Protein AF-A0A6G2QNF8-F1 (afdb_monomer_lite)

pLDDT: mean 78.8, std 23.02, range [33.19, 98.62]

Radius of gyration: 31.06 Å; chains: 1; bounding box: 91×29×81 Å

Structure (mmCIF, N/CA/C/O backbone):
data_AF-A0A6G2QNF8-F1
#
_entry.id   AF-A0A6G2QNF8-F1
#
loop_
_atom_site.group_PDB
_atom_site.id
_atom_site.type_symbol
_atom_site.label_atom_id
_atom_site.label_alt_id
_atom_site.label_comp_id
_atom_site.label_asym_id
_atom_site.label_entity_id
_atom_site.label_seq_id
_atom_site.pdbx_PDB_ins_code
_atom_site.Cartn_x
_atom_site.Cartn_y
_atom_site.Cartn_z
_atom_site.occupancy
_atom_site.B_iso_or_equiv
_atom_site.auth_seq_id
_atom_site.auth_comp_id
_atom_site.auth_asym_id
_atom_site.auth_atom_id
_atom_site.pdbx_PDB_model_num
ATOM 1 N N . GLY A 1 1 ? 9.422 -5.845 8.315 1.00 66.69 1 GLY A N 1
ATOM 2 C CA . GLY A 1 1 ? 9.003 -6.801 7.277 1.00 66.69 1 GLY A CA 1
ATOM 3 C C . GLY A 1 1 ? 7.550 -6.582 6.906 1.00 66.69 1 GLY A C 1
ATOM 4 O O . GLY A 1 1 ? 6.778 -6.151 7.761 1.00 66.69 1 GLY A O 1
ATOM 5 N N . TYR A 1 2 ? 7.214 -6.860 5.648 1.00 79.38 2 TYR A N 1
ATOM 6 C CA . TYR A 1 2 ? 5.870 -6.745 5.070 1.00 79.38 2 TYR A CA 1
ATOM 7 C C . TYR A 1 2 ? 5.011 -7.983 5.383 1.00 79.38 2 TYR A C 1
ATOM 9 O O . TYR A 1 2 ? 5.543 -9.050 5.700 1.00 79.38 2 TYR A O 1
ATOM 17 N N . ASN A 1 3 ? 3.689 -7.836 5.314 1.00 86.81 3 ASN A N 1
ATOM 18 C CA . ASN A 1 3 ? 2.736 -8.938 5.458 1.00 86.81 3 ASN A CA 1
ATOM 19 C C . ASN A 1 3 ? 2.586 -9.717 4.151 1.00 86.81 3 ASN A C 1
ATOM 21 O O . ASN A 1 3 ? 2.463 -10.933 4.191 1.00 86.81 3 ASN A O 1
ATOM 25 N N . PHE A 1 4 ? 2.631 -9.022 3.014 1.00 91.62 4 PHE A N 1
ATOM 26 C CA . PHE A 1 4 ? 2.583 -9.624 1.686 1.00 91.62 4 PHE A CA 1
ATOM 27 C C . PHE A 1 4 ? 3.655 -9.029 0.790 1.00 91.62 4 PHE A C 1
ATOM 29 O O . PHE A 1 4 ? 4.066 -7.878 0.960 1.00 91.62 4 PHE A O 1
ATOM 36 N N . VAL A 1 5 ? 4.072 -9.818 -0.187 1.00 94.25 5 VAL A N 1
ATOM 37 C CA . VAL A 1 5 ? 4.960 -9.405 -1.266 1.00 94.25 5 VAL A CA 1
ATOM 38 C C . VAL A 1 5 ? 4.294 -9.791 -2.584 1.00 94.25 5 VAL A C 1
ATOM 40 O O . VAL A 1 5 ? 3.777 -10.897 -2.698 1.00 94.25 5 VAL A O 1
ATOM 43 N N . VAL A 1 6 ? 4.273 -8.892 -3.564 1.00 96.88 6 VAL A N 1
ATOM 44 C CA . VAL A 1 6 ? 3.680 -9.126 -4.888 1.00 96.88 6 VAL A CA 1
ATOM 45 C C . VAL A 1 6 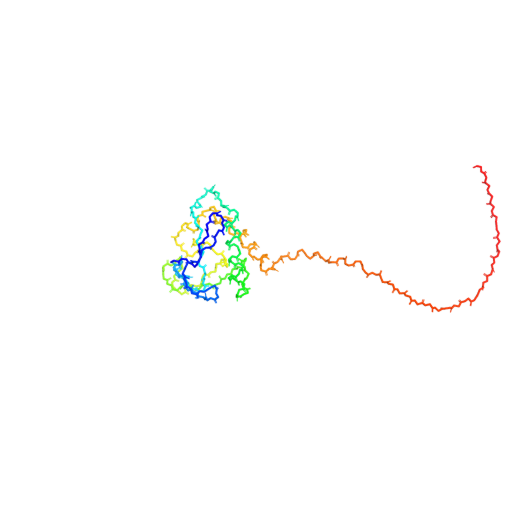? 4.758 -8.966 -5.949 1.00 96.88 6 VAL A C 1
ATOM 47 O O . VAL A 1 6 ? 5.429 -7.932 -5.988 1.00 96.88 6 VAL A O 1
ATOM 50 N N . ASP A 1 7 ? 4.940 -9.970 -6.806 1.00 97.31 7 ASP A N 1
ATOM 51 C CA . ASP A 1 7 ? 5.889 -9.889 -7.920 1.00 97.31 7 ASP A CA 1
ATOM 52 C C . ASP A 1 7 ? 5.296 -9.261 -9.193 1.00 97.31 7 ASP A C 1
ATOM 54 O O . ASP A 1 7 ? 4.107 -8.948 -9.287 1.00 97.31 7 ASP A O 1
ATOM 58 N N . ARG A 1 8 ? 6.151 -9.059 -10.204 1.00 96.06 8 ARG A N 1
ATOM 59 C CA . ARG A 1 8 ? 5.777 -8.511 -11.522 1.00 96.06 8 ARG A CA 1
ATOM 60 C C . ARG A 1 8 ? 4.722 -9.322 -12.275 1.00 96.06 8 ARG A C 1
ATOM 62 O O . ARG A 1 8 ? 4.074 -8.765 -13.156 1.00 96.06 8 ARG A O 1
ATOM 69 N N . CYS A 1 9 ? 4.571 -10.604 -11.959 1.00 97.56 9 CYS A N 1
ATOM 70 C CA . CYS A 1 9 ? 3.589 -11.499 -12.560 1.00 97.56 9 CYS A CA 1
ATOM 71 C C . CYS A 1 9 ? 2.266 -11.511 -11.777 1.00 97.56 9 CYS A C 1
ATOM 73 O O . CYS A 1 9 ? 1.317 -12.150 -12.216 1.00 97.56 9 CYS A O 1
ATOM 75 N N . GLY A 1 10 ? 2.185 -10.797 -10.649 1.00 97.38 10 GLY A N 1
ATOM 76 C CA . GLY A 1 10 ? 1.022 -10.801 -9.766 1.00 97.38 10 GLY A CA 1
ATOM 77 C C . GLY A 1 10 ? 1.020 -11.947 -8.754 1.00 97.38 10 GLY A C 1
ATOM 78 O O . GLY A 1 10 ? 0.043 -12.111 -8.030 1.00 97.38 10 GLY A O 1
ATOM 79 N N . THR A 1 11 ? 2.096 -12.732 -8.643 1.00 97.56 11 THR A N 1
ATOM 80 C CA . THR A 1 11 ? 2.170 -13.766 -7.605 1.00 97.56 11 THR A CA 1
ATOM 81 C C . THR A 1 11 ? 2.228 -13.097 -6.238 1.00 97.56 11 THR A C 1
ATOM 83 O O . THR A 1 11 ? 3.057 -12.212 -6.009 1.00 97.56 11 THR A O 1
ATOM 86 N N . ILE A 1 12 ? 1.355 -13.528 -5.330 1.00 95.38 12 ILE A N 1
ATOM 87 C CA . ILE A 1 12 ? 1.307 -13.055 -3.948 1.00 95.38 12 ILE A CA 1
ATOM 88 C C . ILE A 1 12 ? 2.038 -14.063 -3.063 1.00 95.38 12 ILE A C 1
ATOM 90 O O . ILE A 1 12 ? 1.663 -15.231 -3.001 1.00 95.38 12 ILE A O 1
ATOM 94 N N . TYR A 1 13 ? 3.036 -13.586 -2.329 1.00 92.19 13 TYR A N 1
ATOM 95 C CA . TYR A 1 13 ? 3.764 -14.346 -1.321 1.00 92.19 13 TYR A CA 1
ATOM 96 C C . TYR A 1 13 ? 3.379 -13.837 0.071 1.00 92.19 13 TYR A C 1
ATOM 98 O O . TYR A 1 13 ? 3.348 -12.624 0.313 1.00 92.19 13 TYR A O 1
ATOM 106 N N . GLU A 1 14 ? 3.098 -14.752 0.999 1.00 87.50 14 GLU A N 1
ATOM 107 C CA . GLU A 1 14 ? 2.897 -14.411 2.410 1.00 87.50 14 GLU A CA 1
ATOM 108 C C . GLU A 1 14 ? 4.252 -14.095 3.064 1.00 87.50 14 GLU A C 1
ATOM 110 O O . GLU A 1 14 ? 5.215 -14.850 2.947 1.00 87.50 14 GLU A O 1
ATOM 115 N N . GLY A 1 15 ? 4.332 -12.936 3.718 1.00 79.25 15 GLY A N 1
ATOM 116 C CA . GLY A 1 15 ? 5.497 -12.465 4.459 1.00 79.25 15 GLY A CA 1
ATOM 117 C C . GLY A 1 15 ? 5.458 -12.915 5.920 1.00 79.25 15 GLY A C 1
ATOM 118 O O . GLY A 1 15 ? 5.624 -14.091 6.228 1.00 79.25 15 GLY A O 1
ATOM 119 N N . ARG A 1 16 ? 5.285 -11.978 6.866 1.00 65.75 16 ARG A N 1
ATOM 120 C CA . ARG A 1 16 ? 5.192 -12.336 8.297 1.00 65.75 16 ARG A CA 1
ATOM 121 C C . ARG A 1 16 ? 3.987 -13.251 8.570 1.00 65.75 16 ARG A C 1
ATOM 123 O O . ARG A 1 16 ? 2.850 -12.790 8.523 1.00 65.75 16 ARG A O 1
ATOM 130 N N . ALA A 1 17 ? 4.288 -14.502 8.927 1.00 46.16 17 ALA A N 1
ATOM 131 C CA . ALA A 1 17 ? 3.327 -15.550 9.247 1.00 46.16 17 ALA A CA 1
ATOM 132 C C . ALA A 1 17 ? 2.479 -15.228 10.490 1.00 46.16 17 ALA A C 1
ATOM 134 O O . ALA A 1 17 ? 2.983 -14.806 11.534 1.00 46.16 17 ALA A O 1
ATOM 135 N N . GLY A 1 18 ? 1.182 -15.489 10.366 1.00 48.12 18 GLY A N 1
ATOM 136 C CA . GLY A 1 18 ? 0.209 -15.505 11.464 1.00 48.12 18 GLY A CA 1
ATOM 137 C C . GLY A 1 18 ? -1.232 -15.744 11.006 1.00 48.12 18 GLY A C 1
ATOM 138 O O . GLY A 1 18 ? -2.131 -15.812 11.846 1.00 48.12 18 GLY A O 1
ATOM 139 N N . GLY A 1 19 ? -1.433 -15.952 9.701 1.00 44.41 19 GLY A N 1
ATOM 140 C CA . GLY A 1 19 ? -2.690 -16.362 9.100 1.00 44.41 19 GLY A CA 1
ATOM 141 C C . GLY A 1 19 ? -3.321 -15.225 8.316 1.00 44.41 19 GLY A C 1
ATOM 142 O O . GLY A 1 19 ? -3.361 -14.075 8.762 1.00 44.41 19 GLY A O 1
ATOM 143 N N . THR A 1 20 ? -3.875 -15.576 7.161 1.00 48.66 20 THR A N 1
ATOM 144 C CA . THR A 1 20 ? -4.713 -14.713 6.330 1.00 48.66 20 THR A CA 1
ATOM 145 C C . THR A 1 20 ? -5.793 -13.992 7.154 1.00 48.66 20 THR A C 1
ATOM 147 O O . THR A 1 20 ? -6.106 -12.836 6.878 1.00 48.66 20 THR A O 1
ATOM 150 N N . ASP A 1 21 ? -6.228 -14.583 8.268 1.00 47.50 21 ASP A N 1
ATOM 151 C CA . ASP A 1 21 ? -7.335 -14.091 9.092 1.00 47.50 21 ASP A CA 1
ATOM 152 C C . ASP A 1 21 ? -6.917 -13.405 10.409 1.00 47.50 21 ASP A C 1
ATOM 154 O O . ASP A 1 21 ? -7.778 -13.043 11.210 1.00 47.50 21 ASP A O 1
ATOM 158 N N . ARG A 1 22 ? -5.614 -13.191 10.673 1.00 46.31 22 ARG A N 1
ATOM 159 C CA . ARG A 1 22 ? -5.146 -12.500 11.896 1.00 46.31 22 ARG A CA 1
ATOM 160 C C . ARG A 1 22 ? -4.476 -11.159 11.606 1.00 46.31 22 ARG A C 1
ATOM 162 O O . ARG A 1 22 ? -3.756 -10.986 10.623 1.00 46.31 22 ARG A O 1
ATOM 169 N N . ALA A 1 23 ? -4.677 -10.201 12.514 1.00 49.88 23 ALA A N 1
ATOM 170 C CA . ALA A 1 23 ? -4.037 -8.886 12.496 1.00 49.88 23 ALA A CA 1
ATOM 171 C C . ALA A 1 23 ? -2.563 -8.983 12.935 1.00 49.88 23 ALA A C 1
ATOM 173 O O . ALA A 1 23 ? -2.183 -8.562 14.029 1.00 49.88 23 ALA A O 1
ATOM 174 N N . VAL A 1 24 ? -1.718 -9.575 12.089 1.00 51.12 24 VAL A N 1
ATOM 175 C CA . VAL A 1 24 ? -0.272 -9.627 12.327 1.00 51.12 24 VAL A CA 1
ATOM 176 C C . VAL A 1 24 ? 0.313 -8.236 12.112 1.00 51.12 24 VAL A C 1
ATOM 178 O O . VAL A 1 24 ? 0.310 -7.715 10.997 1.00 51.12 24 VAL A O 1
ATOM 181 N N . THR A 1 25 ? 0.844 -7.641 13.181 1.00 56.50 25 THR A N 1
ATOM 182 C CA . THR A 1 25 ? 1.561 -6.361 13.105 1.00 56.50 25 THR A CA 1
ATOM 183 C C . THR A 1 25 ? 2.843 -6.552 12.287 1.00 56.50 25 THR A C 1
ATOM 185 O O . THR A 1 25 ? 3.746 -7.305 12.675 1.00 56.50 25 THR A O 1
ATOM 188 N N . GLY A 1 26 ? 2.919 -5.885 11.135 1.00 54.38 26 GLY A N 1
ATOM 189 C CA . GLY A 1 26 ? 4.131 -5.824 10.327 1.00 54.38 26 GLY A CA 1
ATOM 190 C C . GLY A 1 26 ? 5.170 -4.858 10.909 1.00 54.38 26 GLY A C 1
ATOM 191 O O . GLY A 1 26 ? 4.960 -4.222 11.933 1.00 54.38 26 GLY A O 1
ATOM 192 N N . ALA A 1 27 ? 6.326 -4.746 10.261 1.00 52.16 27 ALA A N 1
ATOM 193 C CA . ALA A 1 27 ? 7.326 -3.716 10.567 1.00 52.16 27 ALA A CA 1
ATOM 194 C C . ALA A 1 27 ? 7.712 -3.023 9.260 1.00 52.16 27 ALA A C 1
ATOM 196 O O . ALA A 1 27 ? 8.801 -3.243 8.729 1.00 52.16 27 ALA A O 1
ATOM 197 N N . HIS A 1 28 ? 6.748 -2.329 8.671 1.00 62.28 28 HIS A N 1
ATOM 198 C CA . HIS A 1 28 ? 6.821 -1.780 7.321 1.00 62.28 28 HIS A CA 1
ATOM 199 C C . HIS A 1 28 ? 6.657 -0.263 7.286 1.00 62.28 28 HIS A C 1
ATOM 201 O O . HIS A 1 28 ? 7.087 0.327 6.311 1.00 62.28 28 HIS A O 1
ATOM 207 N N . THR A 1 29 ? 6.077 0.370 8.312 1.00 63.41 29 THR A N 1
ATOM 208 C CA . THR A 1 29 ? 5.904 1.828 8.381 1.00 63.41 29 THR A CA 1
ATOM 209 C C . THR A 1 29 ? 5.988 2.274 9.835 1.00 63.41 29 THR A C 1
ATOM 211 O O . THR A 1 29 ? 5.094 1.987 10.635 1.00 63.41 29 THR A O 1
ATOM 214 N N . GLN A 1 30 ? 7.080 2.948 10.207 1.00 66.94 30 GLN A N 1
ATOM 215 C CA . GLN A 1 30 ? 7.251 3.438 11.580 1.00 66.94 30 GLN A CA 1
ATOM 216 C C . GLN A 1 30 ? 6.076 4.349 11.970 1.00 66.94 30 GLN A C 1
ATOM 218 O O . GLN A 1 30 ? 5.512 5.036 11.124 1.00 66.94 30 GLN A O 1
ATOM 223 N N . GLY A 1 31 ? 5.647 4.280 13.231 1.00 67.50 31 GLY A N 1
ATOM 224 C CA . GLY A 1 31 ? 4.444 4.953 13.736 1.00 67.50 31 GLY A CA 1
ATOM 225 C C . GLY A 1 31 ? 3.107 4.315 13.333 1.00 67.50 31 GLY A C 1
ATOM 226 O O . GLY A 1 31 ? 2.130 4.508 14.046 1.00 67.50 31 GLY A O 1
ATOM 227 N N . PHE A 1 32 ? 3.048 3.507 12.269 1.00 78.75 32 PHE A N 1
ATOM 228 C CA . PHE A 1 32 ? 1.785 2.961 11.744 1.00 78.75 32 PHE A CA 1
ATOM 229 C C . PHE A 1 32 ? 1.783 1.446 11.541 1.00 78.75 32 PHE A C 1
ATOM 231 O O . PHE A 1 32 ? 0.910 0.930 10.860 1.00 78.75 32 PHE A O 1
ATOM 238 N N . ASN A 1 33 ? 2.722 0.710 12.133 1.00 72.94 33 ASN A N 1
ATOM 239 C CA . ASN A 1 33 ? 2.804 -0.753 12.014 1.00 72.94 33 ASN A CA 1
ATOM 240 C C . ASN A 1 33 ? 1.574 -1.495 12.571 1.00 72.94 33 ASN A C 1
ATOM 242 O O . ASN A 1 33 ? 1.265 -2.605 12.141 1.00 72.94 33 ASN A O 1
ATOM 246 N N . HIS A 1 34 ? 0.884 -0.902 13.548 1.00 72.56 34 HIS A N 1
ATOM 247 C CA . HIS A 1 34 ? -0.336 -1.465 14.119 1.00 72.56 34 HIS A CA 1
ATOM 248 C C . HIS A 1 34 ? -1.562 -1.038 13.313 1.00 72.56 34 HIS A C 1
ATOM 250 O O . HIS A 1 34 ? -1.657 0.109 12.883 1.00 72.56 34 HIS A O 1
ATOM 256 N N . ARG A 1 35 ? -2.545 -1.943 13.193 1.00 73.81 35 ARG A N 1
ATOM 257 C CA . ARG A 1 35 ? -3.830 -1.709 12.498 1.00 73.81 35 ARG A CA 1
ATOM 258 C C . ARG A 1 35 ? -3.693 -1.411 11.000 1.00 73.81 35 ARG A C 1
ATOM 260 O O . ARG A 1 35 ? -4.622 -0.900 10.384 1.00 73.81 35 ARG A O 1
ATOM 267 N N . THR A 1 36 ? -2.558 -1.765 10.417 1.00 81.31 36 THR A N 1
ATOM 268 C CA . THR A 1 36 ? -2.289 -1.678 8.984 1.00 81.31 36 THR A CA 1
ATOM 269 C C . THR A 1 36 ? -1.761 -3.021 8.485 1.00 81.31 36 THR A C 1
ATOM 271 O O . THR A 1 36 ? -1.448 -3.924 9.263 1.00 81.31 36 THR A O 1
ATOM 274 N N . THR A 1 37 ? -1.724 -3.189 7.168 1.00 87.56 37 THR A N 1
ATOM 275 C CA . THR A 1 37 ? -1.117 -4.346 6.505 1.00 87.56 37 THR A CA 1
ATOM 276 C C . THR A 1 37 ? -0.137 -3.825 5.466 1.00 87.56 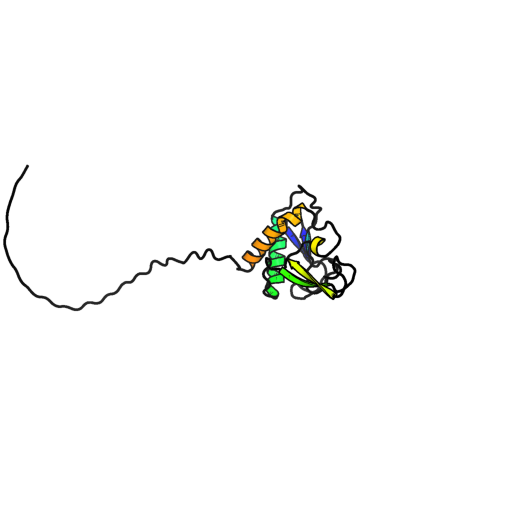37 THR A C 1
ATOM 278 O O . THR A 1 37 ? -0.523 -3.048 4.596 1.00 87.56 37 THR A O 1
ATOM 281 N N . GLY A 1 38 ? 1.121 -4.251 5.545 1.00 90.69 38 GLY A N 1
ATOM 282 C CA . GLY A 1 38 ? 2.154 -3.866 4.589 1.00 90.69 38 GLY A CA 1
ATOM 283 C C . GLY A 1 38 ? 2.199 -4.811 3.396 1.00 90.69 38 GLY A C 1
ATOM 284 O O . GLY A 1 38 ? 2.372 -6.017 3.577 1.00 90.69 38 GLY A O 1
ATOM 285 N N . ILE A 1 39 ? 2.113 -4.259 2.188 1.00 93.69 39 ILE A N 1
ATOM 286 C CA . ILE A 1 39 ? 2.281 -4.983 0.924 1.00 93.69 39 ILE A CA 1
ATOM 287 C C . ILE A 1 39 ? 3.514 -4.410 0.220 1.00 93.69 39 ILE A C 1
ATOM 289 O O . ILE A 1 39 ? 3.550 -3.216 -0.066 1.00 93.69 39 ILE A O 1
ATOM 293 N N . ALA A 1 40 ? 4.524 -5.235 -0.053 1.00 94.44 40 ALA A N 1
ATOM 294 C CA . ALA A 1 40 ? 5.661 -4.841 -0.882 1.00 94.44 40 ALA A CA 1
ATOM 295 C C . ALA A 1 40 ? 5.431 -5.237 -2.338 1.00 94.44 40 ALA A C 1
ATOM 297 O O . ALA A 1 40 ? 5.139 -6.392 -2.631 1.00 94.44 40 ALA A O 1
ATOM 298 N N . ALA A 1 41 ? 5.630 -4.296 -3.252 1.00 96.50 41 ALA A N 1
ATOM 299 C CA . ALA A 1 41 ? 5.746 -4.581 -4.674 1.00 96.50 41 ALA A CA 1
ATOM 300 C C . ALA A 1 41 ? 7.218 -4.878 -5.005 1.00 96.50 41 ALA A C 1
ATOM 302 O O . ALA A 1 41 ? 8.080 -4.039 -4.745 1.00 96.50 41 ALA A O 1
ATOM 303 N N . LEU A 1 42 ? 7.528 -6.058 -5.554 1.00 95.75 42 LEU A N 1
ATOM 304 C CA . LEU A 1 42 ? 8.900 -6.399 -5.944 1.00 95.75 42 LEU A CA 1
ATOM 305 C C . LEU A 1 42 ? 9.297 -5.644 -7.207 1.00 95.75 42 LEU A C 1
ATOM 307 O O . LEU A 1 42 ? 8.895 -5.988 -8.319 1.00 95.75 42 LEU A O 1
ATOM 311 N N . GLY A 1 43 ? 10.120 -4.624 -7.012 1.00 94.44 43 GLY A N 1
ATOM 312 C CA . GLY A 1 43 ? 10.677 -3.800 -8.068 1.00 94.44 43 GLY A CA 1
ATOM 313 C C . GLY A 1 43 ? 11.051 -2.418 -7.550 1.00 94.44 43 GLY A C 1
ATOM 314 O O . GLY A 1 43 ? 10.844 -2.092 -6.381 1.00 94.44 43 GLY A O 1
ATOM 315 N N . THR A 1 44 ? 11.579 -1.603 -8.455 1.00 95.56 44 THR A N 1
ATOM 316 C CA . THR A 1 44 ? 11.872 -0.189 -8.222 1.00 95.56 44 THR A CA 1
ATOM 317 C C . THR A 1 44 ? 11.055 0.616 -9.221 1.00 95.56 44 THR A C 1
ATOM 319 O O . THR A 1 44 ? 11.243 0.454 -10.422 1.00 95.56 44 THR A O 1
ATOM 322 N N . PHE A 1 45 ? 10.145 1.467 -8.743 1.00 96.81 45 PHE A N 1
ATOM 323 C CA . PHE A 1 45 ? 9.154 2.156 -9.581 1.00 96.81 45 PHE A CA 1
ATOM 324 C C . PHE A 1 45 ? 9.385 3.671 -9.620 1.00 96.81 45 PHE A C 1
ATOM 326 O O . PHE A 1 45 ? 8.515 4.462 -9.253 1.00 96.81 45 PHE A O 1
ATOM 333 N N . THR A 1 46 ? 10.574 4.096 -10.046 1.00 95.81 46 THR A N 1
ATOM 334 C CA . THR A 1 46 ? 10.876 5.520 -10.274 1.00 95.81 46 THR A CA 1
ATOM 335 C C . THR A 1 46 ? 10.001 6.100 -11.390 1.00 95.81 46 THR A C 1
ATOM 337 O O . THR A 1 46 ? 9.358 5.362 -12.139 1.00 95.81 46 THR A O 1
ATOM 340 N N . ALA A 1 47 ? 9.950 7.430 -11.507 1.00 95.88 47 ALA A N 1
ATOM 341 C CA . ALA A 1 47 ? 9.135 8.109 -12.515 1.00 95.88 47 ALA A CA 1
ATOM 342 C C . ALA A 1 47 ? 9.386 7.557 -13.933 1.00 95.88 47 ALA A C 1
ATOM 344 O O . ALA A 1 47 ? 10.526 7.321 -14.323 1.00 95.88 47 ALA A O 1
ATOM 345 N N . GLY A 1 48 ? 8.307 7.324 -14.687 1.00 94.88 48 GLY A N 1
ATOM 346 C CA . GLY A 1 48 ? 8.360 6.737 -16.032 1.00 94.88 48 GLY A CA 1
ATOM 347 C C . GLY A 1 48 ? 8.536 5.213 -16.075 1.00 94.88 48 GLY A C 1
ATOM 348 O O . GLY A 1 48 ? 8.382 4.622 -17.141 1.00 94.88 48 GLY A O 1
ATOM 349 N N . THR A 1 49 ? 8.800 4.555 -14.942 1.00 97.38 49 THR A N 1
ATOM 350 C CA . THR A 1 49 ? 8.917 3.092 -14.896 1.00 97.38 49 THR A CA 1
ATOM 351 C C . THR A 1 49 ? 7.565 2.428 -15.132 1.00 97.38 49 THR A C 1
ATOM 353 O O . THR A 1 49 ? 6.546 2.816 -14.559 1.00 97.38 49 THR A O 1
ATOM 356 N N . TYR A 1 50 ? 7.557 1.379 -15.951 1.00 97.00 50 TYR A N 1
ATOM 357 C CA . TYR A 1 50 ? 6.375 0.555 -16.161 1.00 97.00 50 TYR A CA 1
ATOM 358 C C . TYR A 1 50 ? 5.986 -0.209 -14.888 1.00 97.00 50 TYR A C 1
ATOM 360 O O . TYR A 1 50 ? 6.814 -0.883 -14.274 1.00 97.00 50 TYR A O 1
ATOM 368 N N . VAL A 1 51 ? 4.702 -0.154 -14.531 1.00 98.00 51 VAL A N 1
ATOM 369 C CA . VAL A 1 51 ? 4.130 -0.926 -13.422 1.00 98.00 51 VAL A CA 1
ATOM 370 C C . VAL A 1 51 ? 3.243 -2.037 -13.999 1.00 98.00 51 VAL A C 1
ATOM 372 O O . VAL A 1 51 ? 2.250 -1.720 -14.658 1.00 98.00 51 VAL A O 1
ATOM 375 N N . PRO A 1 52 ? 3.559 -3.327 -13.774 1.00 98.31 52 PRO A N 1
ATOM 376 C CA . PRO A 1 52 ? 2.789 -4.430 -14.341 1.00 98.31 52 PRO A CA 1
ATOM 377 C C . PRO A 1 52 ? 1.310 -4.427 -13.901 1.00 98.31 52 PRO A C 1
ATOM 379 O O . PRO A 1 52 ? 1.028 -4.392 -12.701 1.00 98.31 52 PRO A O 1
ATOM 382 N N . PRO A 1 53 ? 0.341 -4.535 -14.830 1.00 98.19 53 PRO A N 1
ATOM 383 C CA . PRO A 1 53 ? -1.080 -4.596 -14.498 1.00 98.19 53 PRO A CA 1
ATOM 384 C C . PRO A 1 53 ? -1.460 -5.763 -13.579 1.00 98.19 53 PRO A C 1
ATOM 386 O O . PRO A 1 53 ? -2.323 -5.591 -12.721 1.00 98.19 53 PRO A O 1
ATOM 389 N N . GLU A 1 54 ? -0.812 -6.926 -13.716 1.00 98.19 54 GLU A N 1
ATOM 390 C CA . GLU A 1 54 ? -1.063 -8.088 -12.845 1.00 98.19 54 GLU A CA 1
ATOM 391 C C . GLU A 1 54 ? -0.684 -7.814 -11.388 1.00 98.19 54 GLU A C 1
ATOM 393 O O . GLU A 1 54 ? -1.411 -8.183 -10.463 1.00 98.19 54 GLU A O 1
ATOM 398 N N . MET A 1 55 ? 0.419 -7.090 -11.178 1.00 98.44 55 MET A N 1
ATOM 399 C CA . MET A 1 55 ? 0.822 -6.625 -9.855 1.00 98.44 55 MET A CA 1
ATOM 400 C C . MET A 1 55 ? -0.234 -5.675 -9.278 1.00 98.44 55 MET A C 1
ATOM 402 O O . MET A 1 55 ? -0.680 -5.874 -8.150 1.00 98.44 55 MET A O 1
ATOM 406 N N . LEU A 1 56 ? -0.688 -4.680 -10.053 1.00 98.56 56 LEU A N 1
ATOM 407 C CA . LEU A 1 56 ? -1.721 -3.734 -9.609 1.00 98.56 56 LEU A CA 1
ATOM 408 C C . LEU A 1 56 ? -3.033 -4.441 -9.239 1.00 98.56 56 LEU A C 1
ATOM 410 O O . LEU A 1 56 ? -3.627 -4.126 -8.207 1.00 98.56 56 LEU A O 1
ATOM 414 N N . ARG A 1 57 ? -3.468 -5.418 -10.047 1.00 98.62 57 ARG A N 1
ATOM 415 C CA . ARG A 1 57 ? -4.653 -6.243 -9.766 1.00 98.62 57 ARG A CA 1
ATOM 416 C C . ARG A 1 57 ? -4.513 -7.024 -8.465 1.00 98.62 57 ARG A C 1
ATOM 418 O O . ARG A 1 57 ? -5.438 -7.036 -7.660 1.00 98.62 57 ARG A O 1
ATOM 425 N N . SER A 1 58 ? -3.353 -7.627 -8.242 1.00 98.38 58 SER A N 1
ATOM 426 C CA . SER A 1 58 ? -3.088 -8.444 -7.056 1.00 98.38 58 SER A CA 1
ATOM 427 C C . SER A 1 58 ? -3.019 -7.598 -5.783 1.00 98.38 58 SER A C 1
ATOM 429 O O . SER A 1 58 ? -3.604 -7.960 -4.763 1.00 98.38 58 SER A O 1
ATOM 431 N N . ILE A 1 59 ? -2.402 -6.411 -5.855 1.00 98.25 59 ILE A N 1
ATOM 432 C CA . ILE A 1 59 ? -2.425 -5.429 -4.760 1.00 98.25 59 ILE A CA 1
ATOM 433 C C . ILE A 1 59 ? -3.867 -4.980 -4.475 1.00 98.25 59 ILE A C 1
ATOM 435 O O . ILE A 1 59 ? -4.267 -4.919 -3.312 1.00 98.25 59 ILE A O 1
ATOM 439 N N . ALA A 1 60 ? -4.667 -4.705 -5.511 1.00 98.50 60 ALA A N 1
ATOM 440 C CA . ALA A 1 60 ? -6.068 -4.321 -5.341 1.00 98.50 60 ALA A CA 1
ATOM 441 C C . ALA A 1 60 ? -6.898 -5.433 -4.682 1.00 98.50 60 ALA A C 1
ATOM 443 O O . ALA A 1 60 ? -7.680 -5.147 -3.778 1.00 98.50 60 ALA A O 1
ATOM 444 N N . ALA A 1 61 ? -6.703 -6.692 -5.082 1.00 97.88 61 ALA A N 1
ATOM 445 C CA . ALA A 1 61 ? -7.384 -7.841 -4.491 1.00 97.88 61 ALA A CA 1
ATOM 446 C C . ALA A 1 61 ? -7.021 -8.030 -3.009 1.00 97.88 61 ALA A C 1
ATOM 448 O O . ALA A 1 61 ? -7.910 -8.203 -2.173 1.00 97.88 61 ALA A O 1
ATOM 449 N N . LEU A 1 62 ? -5.735 -7.911 -2.656 1.00 96.06 62 LEU A N 1
ATOM 450 C CA . LEU A 1 62 ? -5.291 -7.951 -1.260 1.00 96.06 62 LEU A CA 1
ATOM 451 C C . LEU A 1 62 ? -5.905 -6.824 -0.429 1.00 96.06 62 LEU A C 1
ATOM 453 O O . LEU A 1 62 ? -6.390 -7.068 0.678 1.00 96.06 62 LEU A O 1
ATOM 457 N N . ALA A 1 63 ? -5.906 -5.599 -0.957 1.00 96.12 63 ALA A N 1
ATOM 458 C CA . ALA A 1 63 ? -6.490 -4.457 -0.269 1.00 96.12 63 ALA A CA 1
ATOM 459 C C . ALA A 1 63 ? -8.005 -4.617 -0.082 1.00 96.12 63 ALA A C 1
ATOM 461 O O . ALA A 1 63 ? -8.506 -4.381 1.017 1.00 96.12 63 ALA A O 1
ATOM 462 N N . ALA A 1 64 ? -8.721 -5.061 -1.120 1.00 96.69 64 ALA A N 1
ATOM 463 C CA . ALA A 1 64 ? -10.154 -5.340 -1.077 1.00 96.69 64 ALA A CA 1
ATOM 464 C C . ALA A 1 64 ? -10.496 -6.342 0.029 1.00 96.69 64 ALA A C 1
ATOM 466 O O . ALA A 1 64 ? -11.348 -6.072 0.878 1.00 96.69 64 ALA A O 1
ATOM 467 N N . TRP A 1 65 ? -9.789 -7.469 0.059 1.00 93.75 65 TRP A N 1
ATOM 468 C CA . TRP A 1 65 ? -9.996 -8.505 1.057 1.00 93.75 65 TRP A CA 1
ATOM 469 C C . TRP A 1 65 ? -9.683 -8.008 2.475 1.00 93.75 65 TRP A C 1
ATOM 471 O O . TRP A 1 65 ? -10.547 -8.075 3.351 1.00 93.75 65 TRP A O 1
ATOM 481 N N . LYS A 1 66 ? -8.497 -7.427 2.708 1.00 90.25 66 LYS A N 1
ATOM 482 C CA . LYS A 1 66 ? -8.097 -6.967 4.048 1.00 90.25 66 LYS A CA 1
ATOM 483 C C . LYS A 1 66 ? -8.995 -5.861 4.581 1.00 90.25 66 LYS A C 1
ATOM 485 O O . LYS A 1 66 ? -9.494 -5.968 5.699 1.00 90.25 66 LYS A O 1
ATOM 490 N N . LEU A 1 67 ? -9.249 -4.822 3.791 1.00 93.25 67 LEU A N 1
ATOM 491 C CA . LEU A 1 67 ? -10.130 -3.732 4.210 1.00 93.25 67 LEU A CA 1
ATOM 492 C C . LEU A 1 67 ? -11.583 -4.206 4.350 1.00 93.25 67 LEU A C 1
ATOM 494 O O . LEU A 1 67 ? -12.301 -3.708 5.218 1.00 93.25 67 LEU A O 1
ATOM 498 N N . GLY A 1 68 ? -11.982 -5.219 3.573 1.00 91.69 68 GLY A N 1
ATOM 499 C CA . GLY A 1 68 ? -13.308 -5.834 3.620 1.00 91.69 68 GLY A CA 1
ATOM 500 C C . GLY A 1 68 ? -13.639 -6.421 4.989 1.00 91.69 68 GLY A C 1
ATOM 501 O O . GLY A 1 68 ? -14.752 -6.231 5.467 1.00 91.69 68 GLY A O 1
ATOM 502 N N . THR A 1 69 ? -12.655 -7.009 5.679 1.00 88.44 69 THR A N 1
ATOM 503 C CA . THR A 1 69 ? -12.830 -7.557 7.043 1.00 88.44 69 THR A CA 1
ATOM 504 C C . THR A 1 69 ? -13.263 -6.521 8.087 1.00 88.44 69 THR A C 1
ATOM 506 O O . THR A 1 69 ? -13.849 -6.876 9.104 1.00 88.44 69 THR A O 1
ATOM 509 N N . SER A 1 70 ? -12.995 -5.237 7.831 1.00 88.38 70 SER A N 1
ATOM 510 C CA . SER A 1 70 ? -13.383 -4.111 8.694 1.00 88.38 70 SER A CA 1
ATOM 511 C C . SER A 1 70 ? -14.506 -3.258 8.103 1.00 88.38 70 SER A C 1
ATOM 513 O O . SER A 1 70 ? -14.871 -2.236 8.677 1.00 88.38 70 SER A O 1
ATOM 515 N N . GLY A 1 71 ? -15.013 -3.615 6.919 1.00 92.31 71 GLY A N 1
ATOM 516 C CA . GLY A 1 71 ? -15.961 -2.787 6.181 1.00 92.31 71 GLY A CA 1
ATOM 517 C C . GLY A 1 71 ? -15.377 -1.469 5.652 1.00 92.31 71 GLY A C 1
ATOM 518 O O . GLY A 1 71 ? -16.129 -0.663 5.113 1.00 92.31 71 GLY A O 1
ATOM 519 N N . THR A 1 72 ? -14.063 -1.244 5.714 1.00 95.25 72 THR A N 1
ATOM 520 C CA . THR A 1 72 ? -13.439 0.009 5.253 1.00 95.25 72 THR A CA 1
ATOM 521 C C . THR A 1 72 ? -13.476 0.116 3.724 1.00 95.25 72 THR A C 1
ATOM 523 O O . THR A 1 72 ? -13.104 -0.836 3.033 1.00 95.25 72 THR A O 1
ATOM 526 N N . ASP A 1 73 ? -13.916 1.260 3.185 1.00 97.38 73 ASP A N 1
ATOM 527 C CA . ASP A 1 73 ? -13.816 1.581 1.750 1.00 97.38 73 ASP A CA 1
ATOM 528 C C . ASP A 1 73 ? -12.354 1.939 1.387 1.00 97.38 73 ASP A C 1
ATOM 530 O O . ASP A 1 73 ? -11.794 2.857 1.986 1.00 97.38 73 ASP A O 1
ATOM 534 N N . PRO A 1 74 ? -11.712 1.262 0.414 1.00 97.38 74 PRO A N 1
ATOM 535 C CA . PRO A 1 74 ? -10.344 1.530 -0.030 1.00 97.38 74 PRO A CA 1
ATOM 536 C C . PRO A 1 74 ? -10.118 2.949 -0.549 1.00 97.38 74 PRO A C 1
ATOM 538 O O . PRO A 1 74 ? -8.982 3.421 -0.570 1.00 97.38 74 PRO A O 1
ATOM 541 N N . ARG A 1 75 ? -11.183 3.644 -0.958 1.00 98.06 75 ARG A N 1
ATOM 542 C CA . ARG A 1 75 ? -11.152 5.042 -1.405 1.00 98.06 75 ARG A CA 1
ATOM 543 C C . ARG A 1 75 ? -11.272 6.034 -0.249 1.00 98.06 75 ARG A C 1
ATOM 545 O O . ARG A 1 75 ? -11.044 7.224 -0.453 1.00 98.06 75 ARG A O 1
ATOM 552 N N . ALA A 1 76 ? -11.645 5.577 0.947 1.00 97.31 76 ALA A N 1
ATOM 553 C CA . ALA A 1 76 ? -11.826 6.447 2.099 1.00 97.31 76 ALA A CA 1
ATOM 554 C C . ALA A 1 76 ? -10.496 7.002 2.619 1.00 97.31 76 ALA A C 1
ATOM 556 O O . ALA A 1 76 ? -9.404 6.502 2.328 1.00 97.31 76 ALA A O 1
ATOM 557 N N . ARG A 1 77 ? -10.613 8.030 3.461 1.00 96.88 77 ARG A N 1
ATOM 558 C CA . ARG A 1 77 ? -9.542 8.455 4.358 1.00 96.88 77 ARG A CA 1
ATOM 559 C C . ARG A 1 77 ? -9.793 7.886 5.749 1.00 96.88 77 ARG A C 1
ATOM 561 O O . ARG A 1 77 ? -10.928 7.862 6.214 1.00 96.88 77 ARG A O 1
ATOM 568 N N . VAL A 1 78 ? -8.730 7.462 6.416 1.00 94.44 78 VAL A N 1
ATOM 569 C CA . VAL A 1 78 ? -8.751 6.876 7.756 1.00 94.44 78 VAL A CA 1
ATOM 570 C C . VAL A 1 78 ? -7.876 7.688 8.700 1.00 94.44 78 VAL A C 1
ATOM 572 O O . VAL A 1 78 ? -6.898 8.313 8.287 1.00 94.44 78 VAL A O 1
ATOM 575 N N . ARG A 1 79 ? -8.236 7.685 9.985 1.00 94.25 79 ARG A N 1
ATOM 576 C CA . ARG A 1 79 ? -7.461 8.335 11.045 1.00 94.25 79 ARG A CA 1
ATOM 577 C C . ARG A 1 79 ? -6.608 7.294 11.753 1.00 94.25 79 ARG A C 1
ATOM 579 O O . ARG A 1 79 ? -7.149 6.359 12.339 1.00 94.25 79 ARG A O 1
ATOM 586 N N . LEU A 1 80 ? -5.293 7.471 11.720 1.00 91.19 80 LEU A N 1
ATOM 587 C CA . LEU A 1 80 ? -4.331 6.617 12.411 1.00 91.19 80 LEU A CA 1
ATOM 588 C C . LEU A 1 80 ? -3.523 7.449 13.401 1.00 91.19 80 LEU A C 1
ATOM 590 O O . LEU A 1 80 ? -3.148 8.581 13.109 1.00 91.19 80 LEU A O 1
ATOM 594 N N . VAL A 1 81 ? -3.249 6.889 14.575 1.00 91.44 81 VAL A N 1
ATOM 595 C CA . VAL A 1 81 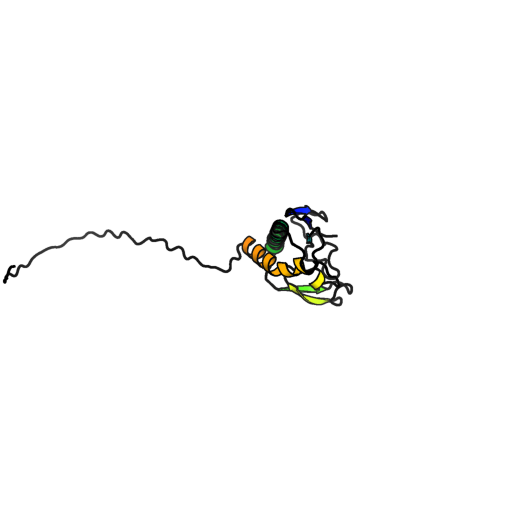? -2.415 7.537 15.591 1.00 91.44 81 VAL A CA 1
ATOM 596 C C . VAL A 1 81 ? -0.992 7.023 15.442 1.00 91.44 81 VAL A C 1
ATOM 598 O O . VAL A 1 81 ? -0.777 5.813 15.483 1.00 91.44 81 VAL A O 1
ATOM 601 N N . SER A 1 82 ? -0.036 7.936 15.283 1.00 91.69 82 SER A N 1
ATOM 602 C CA . SER A 1 82 ? 1.381 7.586 15.235 1.00 91.69 82 SER A CA 1
ATOM 603 C C . SER A 1 82 ? 1.826 7.022 16.584 1.00 91.69 82 SER A C 1
ATOM 605 O O . SER A 1 82 ? 1.744 7.699 17.608 1.00 91.69 82 SER A O 1
ATOM 607 N N . SER A 1 83 ? 2.294 5.778 16.612 1.00 86.00 83 SER A N 1
ATOM 608 C CA . SER A 1 83 ? 2.682 5.101 17.853 1.00 86.00 83 SER A CA 1
ATOM 609 C C . SER A 1 83 ? 4.084 5.471 18.352 1.00 86.00 83 SER A C 1
ATOM 611 O O . SER A 1 83 ? 4.441 5.104 19.468 1.00 86.00 83 SER A O 1
ATOM 613 N N . ASN A 1 84 ? 4.909 6.139 17.536 1.00 86.44 84 ASN A N 1
ATOM 614 C CA . ASN A 1 84 ? 6.267 6.557 17.897 1.00 86.44 84 ASN A CA 1
ATOM 615 C C . ASN A 1 84 ? 6.739 7.769 17.069 1.00 86.44 84 ASN A C 1
ATOM 617 O O . ASN A 1 84 ? 6.076 8.189 16.128 1.00 86.44 84 ASN A O 1
ATOM 621 N N . GLY A 1 85 ? 7.894 8.337 17.422 1.00 83.12 85 GLY A N 1
ATOM 622 C CA . GLY A 1 85 ? 8.457 9.517 16.749 1.00 83.12 85 GLY A CA 1
ATOM 623 C C . GLY A 1 85 ? 9.206 9.237 15.442 1.00 83.12 85 GLY A C 1
ATOM 624 O O . GLY A 1 85 ? 9.830 10.145 14.913 1.00 83.12 85 GLY A O 1
ATOM 625 N N . GLY A 1 86 ? 9.192 8.001 14.940 1.00 82.56 86 GLY A N 1
ATOM 626 C CA . GLY A 1 86 ? 9.938 7.613 13.741 1.00 82.56 86 GLY A CA 1
ATOM 627 C C . GLY A 1 86 ? 9.188 7.843 12.427 1.00 82.56 86 GLY A C 1
ATOM 628 O O . GLY A 1 86 ? 9.748 7.662 11.354 1.00 82.56 86 GLY A O 1
ATOM 629 N N . SER A 1 87 ? 7.908 8.213 12.481 1.00 88.38 87 SER A N 1
ATOM 630 C CA . SER A 1 87 ? 7.101 8.527 11.294 1.00 88.38 87 SER A CA 1
ATOM 631 C C . SER A 1 87 ? 7.193 10.014 10.925 1.00 88.38 87 SER A C 1
ATOM 633 O O . SER A 1 87 ? 7.808 10.798 11.643 1.00 88.38 87 SER A O 1
ATOM 635 N N . ARG A 1 88 ? 6.533 10.439 9.839 1.00 90.31 88 ARG A N 1
ATOM 636 C CA . ARG A 1 88 ? 6.359 11.878 9.529 1.00 90.31 88 ARG A CA 1
ATOM 637 C C . ARG A 1 88 ? 5.581 12.636 10.612 1.00 90.31 88 ARG A C 1
ATOM 639 O O . ARG A 1 88 ? 5.592 13.861 10.645 1.00 90.31 88 ARG A O 1
ATOM 646 N N . TYR A 1 89 ? 4.881 11.901 11.468 1.00 90.88 89 TYR A N 1
ATOM 647 C CA . TYR A 1 89 ? 4.020 12.404 12.521 1.00 90.88 89 TYR A CA 1
ATOM 648 C C . TYR A 1 89 ? 4.622 12.069 13.885 1.00 90.88 89 TYR A C 1
ATOM 650 O O . TYR A 1 89 ? 4.953 10.910 14.168 1.00 90.88 89 TYR A O 1
ATOM 658 N N . ALA A 1 90 ? 4.712 13.078 14.753 1.00 91.62 90 ALA A N 1
ATOM 659 C CA . ALA A 1 90 ? 5.151 12.896 16.130 1.00 91.62 90 ALA A CA 1
ATOM 660 C C . ALA A 1 90 ? 4.282 11.853 16.855 1.00 91.62 90 ALA A C 1
ATOM 662 O O . ALA A 1 90 ? 3.095 11.697 16.546 1.00 91.62 90 ALA A O 1
ATOM 663 N N . ALA A 1 91 ? 4.861 11.156 17.835 1.00 92.50 91 ALA A N 1
ATOM 664 C CA . ALA A 1 91 ? 4.140 10.165 18.632 1.00 92.50 91 ALA A CA 1
ATOM 665 C C . ALA A 1 91 ? 2.848 10.761 19.227 1.00 92.50 91 ALA A C 1
ATOM 667 O O . ALA A 1 91 ? 2.839 11.894 19.701 1.00 92.50 91 ALA A O 1
ATOM 668 N N . GLY A 1 92 ? 1.748 10.011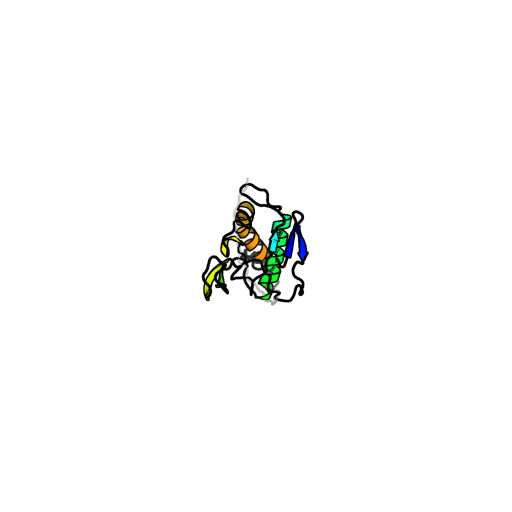 19.170 1.00 92.38 92 GLY A N 1
ATOM 669 C CA . GLY A 1 92 ? 0.420 10.443 19.617 1.00 92.38 92 GLY A CA 1
ATOM 670 C C . GLY A 1 92 ? -0.350 11.316 18.617 1.00 92.38 92 GLY A C 1
ATOM 671 O O . GLY A 1 92 ? -1.556 11.502 18.774 1.00 92.38 92 GLY A O 1
ATOM 672 N N . THR A 1 93 ? 0.290 11.809 17.552 1.00 93.81 93 THR A N 1
ATOM 673 C CA . THR A 1 93 ? -0.391 12.620 16.531 1.00 93.81 93 THR A CA 1
ATOM 674 C C . THR A 1 93 ? -1.363 11.761 15.730 1.00 93.81 93 THR A C 1
ATOM 676 O O . THR A 1 93 ? -1.010 10.675 15.267 1.00 93.81 93 THR A O 1
ATOM 679 N N . THR A 1 94 ? -2.583 12.263 15.516 1.00 94.44 94 THR A N 1
ATOM 680 C CA . THR A 1 94 ? -3.530 11.625 14.595 1.00 94.44 94 THR A CA 1
ATOM 681 C C . THR A 1 94 ? -3.307 12.116 13.166 1.00 94.44 94 THR A C 1
ATOM 683 O O . THR A 1 94 ? -3.603 13.265 12.848 1.00 94.44 94 THR A O 1
ATOM 686 N N . ALA A 1 95 ? -2.841 11.226 12.297 1.00 93.06 95 ALA A N 1
ATOM 687 C CA . ALA A 1 95 ? -2.734 11.443 10.862 1.00 93.06 95 ALA A CA 1
ATOM 688 C C . ALA A 1 95 ? -4.032 11.032 10.157 1.00 93.06 95 ALA A C 1
ATOM 690 O O . ALA A 1 95 ? -4.637 10.014 10.495 1.00 93.06 95 ALA A O 1
ATOM 691 N N . THR A 1 96 ? -4.445 11.799 9.147 1.00 95.88 96 THR A N 1
ATOM 692 C CA . THR A 1 96 ? -5.528 11.400 8.238 1.00 95.88 96 THR A CA 1
ATOM 693 C C . THR A 1 96 ? -4.910 10.969 6.916 1.00 95.88 96 THR A C 1
ATOM 695 O O . THR A 1 96 ? -4.412 11.820 6.181 1.00 95.88 96 THR A O 1
ATOM 698 N N . LEU A 1 97 ? -4.965 9.677 6.598 1.00 94.88 97 LEU A N 1
ATOM 699 C CA . LEU A 1 97 ? -4.299 9.056 5.447 1.00 94.88 97 LEU A CA 1
ATOM 700 C C . LEU A 1 97 ? -5.318 8.363 4.529 1.00 94.88 97 LEU A C 1
ATOM 702 O O . LEU A 1 97 ? -6.414 8.043 4.988 1.00 94.88 97 LEU A O 1
ATOM 706 N N . PRO A 1 98 ? -5.006 8.107 3.248 1.00 97.06 98 PRO A N 1
ATOM 707 C CA . PRO A 1 98 ? -5.796 7.183 2.436 1.00 97.06 98 PRO A CA 1
ATOM 708 C C . PRO A 1 98 ? -5.870 5.790 3.087 1.00 97.06 98 PRO A C 1
ATOM 710 O O . PRO A 1 98 ? -4.892 5.334 3.673 1.00 97.06 98 PRO A O 1
ATOM 713 N N . ALA A 1 99 ? -7.000 5.087 2.959 1.00 95.94 99 ALA A N 1
ATOM 714 C CA . ALA A 1 99 ? -7.149 3.719 3.477 1.00 95.94 99 ALA A CA 1
ATOM 715 C C . ALA A 1 99 ? -6.153 2.731 2.835 1.00 95.94 99 ALA A C 1
ATOM 717 O O . ALA A 1 99 ? -5.699 1.786 3.474 1.00 95.94 99 ALA A O 1
ATOM 718 N N . LEU A 1 100 ? -5.791 2.986 1.576 1.00 96.69 100 LEU A N 1
ATOM 719 C CA . LEU A 1 100 ? -4.680 2.356 0.868 1.00 96.69 100 LEU A CA 1
ATOM 720 C C . LEU A 1 100 ? -3.656 3.452 0.557 1.00 96.69 100 LEU A C 1
ATOM 722 O O . LEU A 1 100 ? -3.852 4.223 -0.380 1.00 96.69 100 LEU A O 1
ATOM 726 N N . ALA A 1 101 ? -2.615 3.569 1.374 1.00 96.19 101 ALA A N 1
ATOM 727 C CA . ALA A 1 101 ? -1.612 4.635 1.314 1.00 96.19 101 ALA A CA 1
ATOM 728 C C . ALA A 1 101 ? -0.279 4.144 0.726 1.00 96.19 101 ALA A C 1
ATOM 730 O O . ALA A 1 101 ? 0.037 2.954 0.808 1.00 96.19 101 ALA A O 1
ATOM 731 N N . GLY A 1 102 ? 0.504 5.066 0.164 1.00 96.00 102 GLY A N 1
ATOM 732 C CA . GLY A 1 102 ? 1.914 4.834 -0.140 1.00 96.00 102 GLY A CA 1
ATOM 733 C C . GLY A 1 102 ? 2.745 4.839 1.147 1.00 96.00 102 GLY A C 1
ATOM 734 O O . GLY A 1 102 ? 2.343 5.408 2.162 1.00 96.00 102 GLY A O 1
ATOM 735 N N . HIS A 1 103 ? 3.927 4.216 1.150 1.00 94.44 103 HIS A N 1
ATOM 736 C CA . HIS A 1 103 ? 4.788 4.256 2.341 1.00 94.44 103 HIS A CA 1
ATOM 737 C C . HIS A 1 103 ? 5.278 5.693 2.630 1.00 94.44 103 HIS A C 1
ATOM 739 O O . HIS A 1 103 ? 5.362 6.115 3.787 1.00 94.44 103 HIS A O 1
ATOM 745 N N . SER A 1 104 ? 5.505 6.469 1.574 1.00 93.75 104 SER A N 1
ATOM 746 C CA . SER A 1 104 ? 5.847 7.889 1.595 1.00 93.75 104 SER A CA 1
ATOM 747 C C . SER A 1 104 ? 4.805 8.771 2.295 1.00 93.75 104 SER A C 1
ATOM 749 O O . SER A 1 104 ? 5.192 9.808 2.830 1.00 93.75 104 SER A O 1
ATOM 751 N N . ASP A 1 105 ? 3.529 8.362 2.375 1.00 92.75 105 ASP A N 1
ATOM 752 C CA . ASP A 1 105 ? 2.478 9.096 3.101 1.00 92.75 105 ASP A CA 1
ATOM 75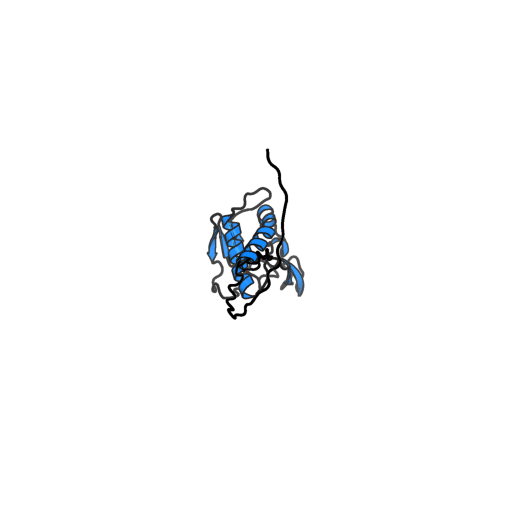3 C C . ASP A 1 105 ? 2.732 9.110 4.621 1.00 92.75 105 ASP A C 1
ATOM 755 O O . ASP A 1 105 ? 2.453 10.093 5.307 1.00 92.75 105 ASP A O 1
ATOM 759 N N . GLY A 1 106 ? 3.264 8.010 5.167 1.00 87.25 106 GLY A N 1
ATOM 760 C CA . GLY A 1 106 ? 3.484 7.833 6.608 1.00 87.25 106 GLY A CA 1
ATOM 761 C C . GLY A 1 106 ? 4.933 8.028 7.056 1.00 87.25 106 GLY A C 1
ATOM 762 O O . GLY A 1 106 ? 5.181 8.339 8.222 1.00 87.25 106 GLY A O 1
ATOM 763 N N . TYR A 1 107 ? 5.899 7.855 6.153 1.00 90.81 107 TYR A N 1
ATOM 764 C CA . TYR A 1 107 ? 7.325 7.805 6.479 1.00 90.81 107 TYR A CA 1
ATOM 765 C C . TYR A 1 107 ? 8.178 8.625 5.498 1.00 90.81 107 TYR A C 1
ATOM 767 O O . TYR A 1 107 ? 7.773 8.912 4.371 1.00 90.81 107 TYR A O 1
ATOM 775 N N . MET A 1 108 ? 9.373 9.028 5.936 1.00 92.12 108 MET A N 1
ATOM 776 C CA . MET A 1 108 ? 10.337 9.797 5.138 1.00 92.12 108 MET A CA 1
ATOM 777 C C . MET A 1 108 ? 11.074 8.873 4.157 1.00 92.12 108 MET A C 1
ATOM 779 O O . MET A 1 108 ? 12.216 8.482 4.381 1.00 92.12 108 MET A O 1
ATOM 783 N N . THR A 1 109 ? 10.386 8.461 3.093 1.00 91.88 109 THR A N 1
ATOM 784 C CA . THR A 1 109 ? 10.899 7.555 2.055 1.00 91.88 109 THR A CA 1
ATOM 785 C C . THR A 1 109 ? 10.294 7.874 0.693 1.00 91.88 109 THR A C 1
ATOM 787 O O . THR A 1 109 ? 9.208 8.449 0.621 1.00 91.88 109 THR A O 1
ATOM 790 N N . ASP A 1 110 ? 10.971 7.429 -0.366 1.00 92.62 110 ASP A N 1
ATOM 791 C CA . ASP A 1 110 ? 10.474 7.471 -1.743 1.00 92.62 110 ASP A CA 1
ATOM 792 C C . ASP A 1 110 ? 9.613 6.254 -2.108 1.00 92.62 110 ASP A C 1
ATOM 794 O O . ASP A 1 110 ? 8.953 6.257 -3.142 1.00 92.62 110 ASP A O 1
ATOM 798 N N . CYS A 1 111 ? 9.600 5.198 -1.284 1.00 92.06 111 CYS A N 1
ATOM 799 C CA . CYS A 1 111 ? 8.739 4.029 -1.481 1.00 92.06 111 CYS A CA 1
ATOM 800 C C . CYS A 1 111 ? 7.258 4.461 -1.454 1.00 92.06 111 CYS A C 1
ATOM 802 O O . CYS A 1 111 ? 6.871 5.181 -0.533 1.00 92.06 111 CYS A O 1
ATOM 804 N N . PRO A 1 112 ? 6.405 4.042 -2.408 1.00 95.88 112 PRO A N 1
ATOM 805 C CA . PRO A 1 112 ? 6.560 2.924 -3.351 1.00 95.88 112 PRO A CA 1
ATOM 806 C C . PRO A 1 112 ? 7.249 3.258 -4.687 1.00 95.88 112 PRO A C 1
ATOM 808 O O . PRO A 1 112 ? 7.343 2.399 -5.561 1.00 95.88 112 PRO A O 1
ATOM 811 N N . GLY A 1 113 ? 7.750 4.479 -4.848 1.00 96.88 113 GLY A N 1
ATOM 812 C CA . GLY A 1 113 ? 8.270 5.021 -6.096 1.00 96.88 113 GLY A CA 1
ATOM 813 C C . GLY A 1 113 ? 7.185 5.768 -6.872 1.00 96.88 113 GLY A C 1
ATOM 814 O O . GLY A 1 113 ? 6.019 5.374 -6.875 1.00 96.88 113 GLY A O 1
ATOM 815 N N . ALA A 1 114 ? 7.573 6.856 -7.542 1.00 97.38 114 ALA A N 1
ATOM 816 C CA . ALA A 1 114 ? 6.648 7.779 -8.201 1.00 97.38 114 ALA A CA 1
ATOM 817 C C . ALA A 1 114 ? 5.703 7.109 -9.217 1.00 97.38 114 ALA A C 1
ATOM 819 O O . ALA A 1 114 ? 4.545 7.509 -9.327 1.00 97.38 114 ALA A O 1
ATOM 820 N N . ALA A 1 115 ? 6.162 6.084 -9.945 1.00 98.12 115 ALA A N 1
ATOM 821 C CA . ALA A 1 115 ? 5.317 5.400 -10.918 1.00 98.12 115 ALA A CA 1
ATOM 822 C C . ALA A 1 115 ? 4.223 4.557 -10.250 1.00 98.12 115 ALA A C 1
ATOM 824 O O . ALA A 1 115 ? 3.083 4.596 -10.703 1.00 98.12 115 ALA A O 1
ATOM 825 N N . LEU A 1 116 ? 4.532 3.829 -9.170 1.00 97.81 116 LEU A N 1
ATOM 826 C CA . LEU A 1 116 ? 3.529 3.044 -8.439 1.00 97.81 116 LEU A CA 1
ATOM 827 C C . LEU A 1 116 ? 2.609 3.949 -7.606 1.00 97.81 116 LEU A C 1
ATOM 829 O O . LEU A 1 116 ? 1.401 3.719 -7.575 1.00 97.81 116 LEU A O 1
ATOM 833 N N . GLU A 1 117 ? 3.147 5.021 -7.021 1.00 97.94 117 GLU A N 1
ATOM 834 C CA . GLU A 1 117 ? 2.373 6.042 -6.304 1.00 97.94 117 GLU A CA 1
ATOM 835 C C . GLU A 1 117 ? 1.261 6.629 -7.190 1.00 97.94 117 GLU A C 1
ATOM 837 O O . GLU A 1 117 ? 0.090 6.664 -6.805 1.00 97.94 117 GLU A O 1
ATOM 842 N N . ALA A 1 118 ? 1.596 6.978 -8.437 1.00 98.12 118 ALA A N 1
ATOM 843 C CA . ALA A 1 118 ? 0.640 7.499 -9.411 1.00 98.12 118 ALA A CA 1
ATOM 844 C C . ALA A 1 118 ? -0.500 6.517 -9.750 1.00 98.12 118 ALA A C 1
ATOM 846 O O . ALA A 1 118 ? -1.552 6.943 -10.225 1.00 98.12 118 ALA A O 1
ATOM 847 N N . ARG A 1 119 ? -0.329 5.208 -9.502 1.00 98.44 119 ARG A N 1
ATOM 848 C CA . ARG A 1 119 ? -1.361 4.184 -9.748 1.00 98.44 119 ARG A CA 1
ATOM 849 C C . ARG A 1 119 ? -2.243 3.896 -8.537 1.00 98.44 119 ARG A C 1
ATOM 851 O O . ARG A 1 119 ? -3.269 3.237 -8.703 1.00 98.44 119 ARG A O 1
ATOM 858 N N . LEU A 1 120 ? -1.910 4.377 -7.335 1.00 98.25 120 LEU A N 1
ATOM 859 C CA . LEU A 1 120 ? -2.700 4.081 -6.132 1.00 98.25 120 LEU A CA 1
ATOM 860 C C . LEU A 1 120 ? -4.184 4.483 -6.243 1.00 98.25 120 LEU A C 1
ATOM 862 O O . LEU A 1 120 ? -5.019 3.714 -5.764 1.00 98.25 120 LEU A O 1
ATOM 866 N N . PRO A 1 121 ? -4.576 5.604 -6.889 1.00 98.38 121 PRO A N 1
ATOM 867 C CA . PRO A 1 121 ? -5.991 5.899 -7.128 1.00 98.38 121 PRO A CA 1
ATOM 868 C C . PRO A 1 121 ? -6.727 4.802 -7.916 1.00 98.38 121 PRO A C 1
ATOM 870 O O . PRO A 1 121 ? -7.837 4.419 -7.542 1.00 98.38 121 PRO A O 1
ATOM 873 N N . ASP A 1 122 ? -6.101 4.235 -8.951 1.00 98.31 122 ASP A N 1
ATOM 874 C CA . ASP A 1 122 ? -6.687 3.147 -9.745 1.00 98.31 122 ASP A CA 1
ATOM 875 C C . ASP A 1 122 ? -6.844 1.873 -8.916 1.00 98.31 122 ASP A C 1
ATOM 877 O O . ASP A 1 122 ? -7.884 1.214 -8.971 1.00 98.31 122 ASP A O 1
ATOM 881 N N . VAL A 1 123 ? -5.826 1.546 -8.115 1.00 98.50 123 VAL A N 1
ATOM 882 C CA . VAL A 1 123 ? -5.836 0.383 -7.219 1.00 98.50 123 VAL A CA 1
ATOM 883 C C . VAL A 1 123 ? -6.962 0.512 -6.191 1.00 98.50 123 VAL A C 1
ATOM 885 O O . VAL A 1 123 ? -7.699 -0.448 -5.980 1.00 98.50 123 VAL A O 1
ATOM 888 N N . ARG A 1 124 ? -7.157 1.700 -5.599 1.00 98.44 124 ARG A N 1
ATOM 889 C CA . ARG A 1 124 ? -8.270 1.979 -4.670 1.00 98.44 124 ARG A CA 1
ATOM 890 C C . ARG A 1 124 ? -9.626 1.770 -5.336 1.00 98.44 124 ARG A C 1
ATOM 892 O O . ARG A 1 124 ? -10.499 1.127 -4.758 1.00 98.44 124 ARG A O 1
ATOM 899 N N . ASN A 1 125 ? -9.793 2.280 -6.554 1.00 98.38 125 ASN A N 1
ATOM 900 C CA . ASN A 1 125 ? -11.032 2.122 -7.310 1.00 98.38 125 ASN A CA 1
ATOM 901 C C . ASN A 1 125 ? -11.310 0.654 -7.637 1.00 98.38 125 ASN A C 1
ATOM 903 O O . ASN A 1 125 ? -12.423 0.183 -7.421 1.00 98.38 125 ASN A O 1
ATOM 907 N N . LEU A 1 126 ? -10.309 -0.085 -8.116 1.00 98.31 126 LEU A N 1
ATOM 908 C CA . LEU A 1 126 ? -10.449 -1.513 -8.386 1.00 98.31 126 LEU A CA 1
ATOM 909 C C . LEU A 1 126 ? -10.770 -2.300 -7.109 1.00 98.31 126 LEU A C 1
ATOM 911 O O . LEU A 1 126 ? -11.681 -3.120 -7.120 1.00 98.31 126 LEU A O 1
ATOM 915 N N . ALA A 1 127 ? -10.086 -2.015 -6.001 1.00 98.00 127 ALA A N 1
ATOM 916 C CA . ALA A 1 127 ? -10.336 -2.675 -4.724 1.00 98.00 127 ALA A CA 1
ATOM 917 C C . ALA A 1 127 ? -11.768 -2.434 -4.215 1.00 98.00 127 ALA A C 1
ATOM 919 O O . ALA A 1 127 ? -12.413 -3.364 -3.736 1.00 98.00 127 ALA A O 1
ATOM 920 N N . ALA A 1 128 ? -12.294 -1.214 -4.361 1.00 98.06 128 ALA A N 1
ATOM 921 C CA . ALA A 1 128 ? -13.678 -0.910 -4.004 1.00 98.06 128 ALA A CA 1
ATOM 922 C C . ALA A 1 128 ? -14.680 -1.706 -4.860 1.00 98.06 128 ALA A C 1
ATOM 924 O O . ALA A 1 128 ? -15.625 -2.276 -4.316 1.00 98.06 128 ALA A O 1
ATOM 925 N N . ARG A 1 129 ? -14.444 -1.824 -6.177 1.00 97.62 129 ARG A N 1
ATOM 926 C CA . ARG A 1 129 ? -1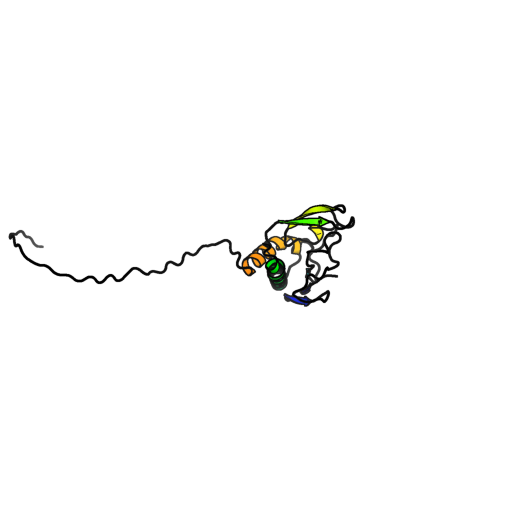5.269 -2.676 -7.056 1.00 97.62 129 ARG A CA 1
ATOM 927 C C . ARG A 1 129 ? -15.224 -4.145 -6.642 1.00 97.62 129 ARG A C 1
ATOM 929 O O . ARG A 1 129 ? -16.261 -4.790 -6.560 1.00 97.62 129 ARG A O 1
ATOM 936 N N . LEU A 1 130 ? -14.041 -4.662 -6.302 1.00 97.12 130 LEU A N 1
ATOM 937 C CA . LEU A 1 130 ? -13.876 -6.036 -5.806 1.00 97.12 130 LEU A CA 1
ATOM 938 C C . LEU A 1 130 ? -14.601 -6.287 -4.472 1.00 97.12 130 LEU A C 1
ATOM 940 O O . LEU A 1 130 ? -14.931 -7.427 -4.166 1.00 97.12 130 LEU A O 1
ATOM 944 N N . GLN A 1 131 ? -14.892 -5.241 -3.696 1.00 96.62 131 GLN A N 1
ATOM 945 C CA . GLN A 1 131 ? -15.749 -5.316 -2.505 1.00 96.62 131 GLN A CA 1
ATOM 946 C C . GLN A 1 131 ? -17.245 -5.118 -2.809 1.00 96.62 131 GLN A C 1
ATOM 948 O O . GLN A 1 131 ? -18.033 -4.951 -1.880 1.00 96.62 131 GLN A O 1
ATOM 953 N N . GLY A 1 132 ? -17.646 -5.081 -4.083 1.00 96.19 132 GLY A N 1
ATOM 954 C CA . GLY A 1 132 ? -19.029 -4.843 -4.502 1.00 96.19 132 GLY A CA 1
ATOM 955 C C . GLY A 1 132 ? -19.499 -3.397 -4.327 1.00 96.19 132 GLY A C 1
ATOM 956 O O . GLY A 1 132 ? -20.699 -3.143 -4.292 1.00 96.19 132 GLY A O 1
ATOM 957 N N . ARG A 1 133 ? -18.578 -2.433 -4.190 1.00 94.00 133 ARG A N 1
ATOM 958 C CA . ARG A 1 133 ? -18.889 -1.007 -3.963 1.00 94.00 133 ARG A CA 1
ATOM 959 C C . ARG A 1 133 ? -18.890 -0.201 -5.249 1.00 94.00 133 ARG A C 1
ATOM 961 O O . ARG A 1 133 ? -18.338 0.905 -5.303 1.00 94.00 133 ARG A O 1
ATOM 968 N N . ASP A 1 134 ? -19.497 -0.766 -6.284 1.00 83.62 134 ASP A N 1
ATOM 969 C CA . ASP A 1 134 ? -19.714 -0.040 -7.522 1.00 83.62 134 ASP A CA 1
ATOM 970 C C . ASP A 1 134 ? -20.497 1.237 -7.208 1.00 83.62 134 ASP A C 1
ATOM 972 O O . ASP A 1 134 ? -21.521 1.224 -6.523 1.00 83.62 134 ASP A O 1
ATOM 976 N N . THR A 1 135 ? -19.985 2.375 -7.673 1.00 66.75 135 THR A N 1
ATOM 977 C CA . THR A 1 135 ? -20.807 3.577 -7.780 1.00 66.75 135 THR A CA 1
ATOM 978 C C . THR A 1 135 ? -21.904 3.204 -8.757 1.00 66.75 135 THR A C 1
ATOM 980 O O . THR A 1 135 ? -21.603 3.052 -9.938 1.00 66.75 135 THR A O 1
ATOM 983 N N . GLY A 1 136 ? -23.110 2.939 -8.260 1.00 50.09 136 GLY A N 1
ATOM 984 C CA . GLY A 1 136 ? -24.203 2.434 -9.073 1.00 50.09 136 GLY A CA 1
ATOM 985 C C . GLY A 1 136 ? -24.387 3.262 -10.341 1.00 50.09 136 GLY A C 1
ATOM 986 O O . GLY A 1 136 ? -25.051 4.291 -10.317 1.00 50.09 136 GLY A O 1
ATOM 987 N N . ASP A 1 137 ? -23.883 2.754 -11.465 1.00 46.31 137 ASP A N 1
ATOM 988 C CA . ASP A 1 137 ? -24.716 2.698 -12.651 1.00 46.31 137 ASP A CA 1
ATOM 989 C C . ASP A 1 137 ? -25.788 1.673 -12.303 1.00 46.31 137 ASP A C 1
ATOM 991 O O . ASP A 1 137 ? -25.625 0.460 -12.461 1.00 46.31 137 ASP A O 1
ATOM 995 N N . THR A 1 138 ? -26.855 2.179 -11.692 1.00 44.03 138 THR A N 1
ATOM 996 C CA . THR A 1 138 ? -28.099 1.443 -11.580 1.00 44.03 138 THR A CA 1
ATOM 997 C C . THR A 1 138 ? -28.587 1.282 -13.012 1.00 44.03 138 THR A C 1
ATOM 999 O O . THR A 1 138 ? -29.403 2.061 -13.492 1.00 44.03 138 THR A O 1
ATOM 1002 N N . ARG A 1 139 ? -28.099 0.257 -13.717 1.00 49.47 139 ARG A N 1
ATOM 1003 C CA . ARG A 1 139 ? -28.865 -0.344 -14.802 1.00 49.47 139 ARG A CA 1
ATOM 1004 C C . ARG A 1 139 ? -30.052 -1.017 -14.147 1.00 49.47 139 ARG A C 1
ATOM 1006 O O . ARG A 1 139 ? -30.046 -2.209 -13.854 1.00 49.47 139 ARG A O 1
ATOM 1013 N N . THR A 1 140 ? -31.046 -0.185 -13.858 1.00 44.28 140 THR A N 1
ATOM 1014 C CA . THR A 1 140 ? -32.414 -0.563 -13.566 1.00 44.28 140 THR A CA 1
ATOM 1015 C C . THR A 1 140 ? -32.775 -1.662 -14.545 1.00 44.28 140 THR A C 1
ATOM 1017 O O . THR A 1 140 ? -32.803 -1.443 -15.757 1.00 44.28 140 THR A O 1
ATOM 1020 N N . GLY A 1 141 ? -32.996 -2.864 -14.023 1.00 41.22 141 GLY A N 1
ATOM 1021 C CA . GLY A 1 141 ? -33.583 -3.932 -14.800 1.00 41.22 141 GLY A CA 1
ATOM 1022 C C . GLY A 1 141 ? -34.915 -3.440 -15.345 1.00 41.22 141 GLY A C 1
ATOM 1023 O O . GLY A 1 141 ? -35.893 -3.339 -14.610 1.00 41.22 141 GLY A O 1
ATOM 1024 N N . THR A 1 142 ? -34.976 -3.154 -16.642 1.00 42.34 142 THR A N 1
ATOM 1025 C CA . THR A 1 142 ? -36.247 -3.151 -17.357 1.00 42.34 142 THR A CA 1
ATOM 1026 C C . THR A 1 142 ? -36.624 -4.614 -17.576 1.00 42.34 142 THR A C 1
ATOM 1028 O O . THR A 1 142 ? -36.394 -5.187 -18.638 1.00 42.34 142 THR A O 1
ATOM 1031 N N . ARG A 1 143 ? -37.189 -5.250 -16.541 1.00 42.78 143 ARG A N 1
ATOM 1032 C CA . ARG A 1 143 ? -38.126 -6.355 -16.761 1.00 42.78 143 ARG A CA 1
ATOM 1033 C C . ARG A 1 143 ? -39.282 -5.764 -17.567 1.00 42.78 143 ARG A C 1
ATOM 1035 O O . ARG A 1 143 ? -40.051 -4.970 -17.035 1.00 42.78 143 ARG A O 1
ATOM 1042 N N . LYS A 1 144 ? -39.396 -6.122 -18.847 1.00 40.97 144 LYS A N 1
ATOM 1043 C CA . LYS A 1 144 ? -40.686 -6.066 -19.537 1.00 40.97 144 LYS A CA 1
ATOM 1044 C C . LYS A 1 144 ? -41.548 -7.163 -18.927 1.00 40.97 144 LYS A C 1
ATOM 1046 O O . LYS A 1 144 ? -41.425 -8.315 -19.322 1.00 40.97 144 LYS A O 1
ATOM 1051 N N . ASP A 1 145 ? -42.364 -6.800 -17.951 1.00 45.22 145 ASP A N 1
ATOM 1052 C CA . ASP A 1 145 ? -43.482 -7.634 -17.530 1.00 45.22 145 ASP A CA 1
ATOM 1053 C C . ASP A 1 145 ? -44.686 -6.734 -17.231 1.00 45.22 145 ASP A C 1
ATOM 1055 O O . ASP A 1 145 ? -44.849 -6.177 -16.149 1.00 45.22 145 ASP A O 1
ATOM 1059 N N . THR A 1 146 ? -45.487 -6.525 -18.269 1.00 42.88 146 THR A N 1
ATOM 1060 C CA . THR A 1 146 ? -46.873 -6.056 -18.200 1.00 42.88 146 THR A CA 1
ATOM 1061 C C . THR A 1 146 ? -47.626 -7.097 -19.023 1.00 42.88 146 THR A C 1
ATOM 1063 O O . THR A 1 146 ? -47.458 -7.149 -20.238 1.00 42.88 146 THR A O 1
ATOM 1066 N N . GLY A 1 147 ? -48.284 -8.079 -18.424 1.00 33.19 147 GLY A N 1
ATOM 1067 C CA . GLY A 1 147 ? -49.413 -7.897 -17.523 1.00 33.19 147 GLY A CA 1
ATOM 1068 C C . GLY A 1 147 ? -50.637 -8.415 -18.270 1.00 33.19 147 GLY A C 1
ATOM 1069 O O . GLY A 1 147 ? -51.335 -7.654 -18.930 1.00 33.19 147 GLY A O 1
ATOM 1070 N N . ASN A 1 148 ? -50.825 -9.734 -18.231 1.00 36.81 148 ASN A N 1
ATOM 1071 C CA . ASN A 1 148 ? -52.000 -10.415 -18.754 1.00 36.81 148 ASN A CA 1
ATOM 1072 C C . ASN A 1 148 ? -53.116 -10.278 -17.705 1.00 36.81 148 ASN A C 1
ATOM 1074 O O . ASN A 1 148 ? -53.027 -10.885 -16.640 1.00 36.81 148 ASN A O 1
ATOM 1078 N N . LEU A 1 149 ? -54.131 -9.457 -17.978 1.00 38.66 149 LEU A N 1
ATOM 1079 C CA . LEU A 1 149 ? -55.365 -9.408 -17.194 1.00 38.66 149 LEU A CA 1
ATOM 1080 C C . LEU A 1 149 ? -56.504 -9.933 -18.063 1.00 38.66 149 LEU A C 1
ATOM 1082 O O . LEU A 1 149 ? -57.026 -9.245 -18.936 1.00 38.66 149 LEU A O 1
ATOM 1086 N N . THR A 1 150 ? -56.860 -11.189 -17.819 1.00 38.31 150 THR A N 1
ATOM 1087 C CA . THR A 1 150 ? -58.132 -11.777 -18.225 1.00 38.31 150 THR A CA 1
ATOM 1088 C C . THR A 1 150 ? -59.209 -11.344 -17.238 1.00 38.31 150 THR A C 1
ATOM 1090 O O . THR A 1 150 ? -59.158 -11.745 -16.078 1.00 38.31 150 THR A O 1
ATOM 1093 N N . GLU A 1 151 ? -60.223 -10.619 -17.700 1.00 35.09 151 GLU A N 1
ATOM 1094 C CA . GLU A 1 151 ? -61.531 -10.628 -17.047 1.00 35.09 151 GLU A CA 1
ATOM 1095 C C . GLU A 1 151 ? -62.624 -10.560 -18.117 1.00 35.09 151 GLU A C 1
ATOM 1097 O O . GLU A 1 151 ? -62.619 -9.713 -19.007 1.00 35.09 151 GLU A O 1
ATOM 1102 N N . ASN A 1 152 ? -63.508 -11.551 -18.073 1.00 36.28 152 ASN A N 1
ATOM 1103 C CA . ASN A 1 152 ? -64.507 -11.861 -19.080 1.00 36.28 152 ASN A CA 1
ATOM 1104 C C . ASN A 1 152 ? -65.871 -11.745 -18.388 1.00 36.28 152 ASN A C 1
ATOM 1106 O O . ASN A 1 152 ? -66.164 -12.567 -17.522 1.00 36.28 152 ASN A O 1
ATOM 1110 N N . ALA A 1 153 ? -66.700 -10.754 -18.734 1.00 34.94 153 ALA A N 1
ATOM 1111 C CA . ALA A 1 153 ? -68.113 -10.732 -18.341 1.00 34.94 153 ALA A CA 1
ATOM 1112 C C . ALA A 1 153 ? -68.972 -9.825 -19.249 1.00 34.94 153 ALA A C 1
ATOM 1114 O O . ALA A 1 153 ? -68.919 -8.602 -19.200 1.00 34.94 153 ALA A O 1
ATOM 1115 N N . ALA A 1 154 ? -69.771 -10.504 -20.073 1.00 37.22 154 ALA A N 1
ATOM 1116 C CA . ALA A 1 154 ? -70.963 -10.127 -20.835 1.00 37.22 154 ALA A CA 1
ATOM 1117 C C . ALA A 1 154 ? -71.687 -8.784 -20.563 1.00 37.22 154 ALA A C 1
ATOM 1119 O O . ALA A 1 154 ? -72.073 -8.499 -19.431 1.00 37.22 154 ALA A O 1
ATOM 1120 N N . ARG A 1 155 ? -72.111 -8.112 -21.655 1.00 33.34 155 ARG A N 1
ATOM 1121 C CA . ARG A 1 155 ? -73.535 -7.926 -22.058 1.00 33.34 155 ARG A CA 1
ATOM 1122 C C . ARG A 1 155 ? -73.677 -7.099 -23.358 1.00 33.34 155 ARG A C 1
ATOM 1124 O O . ARG A 1 155 ? -73.175 -5.990 -23.457 1.00 33.34 155 ARG A O 1
ATOM 1131 N N . SER A 1 156 ? -74.406 -7.653 -24.332 1.00 33.50 156 SER A N 1
ATOM 1132 C CA . SER A 1 156 ? -75.097 -6.951 -25.445 1.00 33.50 156 SER A CA 1
ATOM 1133 C C . SER A 1 156 ? -76.475 -6.428 -24.942 1.00 33.50 156 SER A C 1
ATOM 1135 O O . SER A 1 156 ? -76.832 -6.864 -23.841 1.00 33.50 156 SER A O 1
ATOM 1137 N N . PRO A 1 157 ? -77.304 -5.607 -25.656 1.00 49.88 157 PRO A N 1
ATOM 1138 C CA . PRO A 1 157 ? -77.381 -5.427 -27.123 1.00 49.88 157 PRO A CA 1
ATOM 1139 C C . PRO A 1 157 ? -77.730 -4.007 -27.694 1.00 49.88 157 PRO A C 1
ATOM 1141 O O . PRO A 1 157 ? -78.233 -3.134 -26.999 1.00 49.88 157 PRO A O 1
ATOM 1144 N N . VAL A 1 158 ? -77.543 -3.869 -29.023 1.00 36.69 158 VAL A N 1
ATOM 1145 C CA . VAL A 1 158 ? -78.347 -3.136 -30.052 1.00 36.69 158 VAL A CA 1
ATOM 1146 C C . VAL A 1 158 ? -78.533 -1.600 -29.971 1.00 36.69 158 VAL A C 1
ATOM 1148 O O . VAL A 1 158 ? -79.152 -1.085 -29.048 1.00 36.69 158 VAL A O 1
ATOM 1151 N N . ARG A 1 159 ? -78.184 -0.895 -31.070 1.00 37.31 159 ARG A N 1
ATOM 1152 C CA . ARG A 1 159 ? -79.129 -0.166 -31.964 1.00 37.31 159 ARG A CA 1
ATOM 1153 C C . ARG A 1 159 ? -78.464 0.279 -33.277 1.00 37.31 159 ARG A C 1
ATOM 1155 O O . ARG A 1 159 ? -77.364 0.814 -33.280 1.00 37.31 159 ARG A O 1
ATOM 1162 N N . HIS A 1 160 ? -79.171 0.014 -34.376 1.00 38.88 160 HIS A N 1
ATOM 1163 C CA . HIS A 1 160 ? -78.948 0.547 -35.719 1.00 38.88 160 HIS A CA 1
ATOM 1164 C C . HIS A 1 160 ? -79.293 2.039 -35.803 1.00 38.88 160 HIS A C 1
ATOM 1166 O O . HIS A 1 160 ? -80.278 2.470 -35.202 1.00 38.88 160 HIS A O 1
ATOM 1172 N N . SER A 1 161 ? -78.569 2.757 -36.663 1.00 40.44 161 SER A N 1
ATOM 1173 C CA . SER A 1 161 ? -79.134 3.812 -37.508 1.00 40.44 161 SER A CA 1
ATOM 1174 C C . SER A 1 161 ? -78.288 3.982 -38.777 1.00 40.44 161 SER A C 1
ATOM 1176 O O . SER A 1 161 ? -77.140 4.420 -38.713 1.00 40.44 161 SER A O 1
ATOM 1178 N N . ASP A 1 162 ? -78.900 3.585 -39.891 1.00 36.41 162 ASP A N 1
ATOM 1179 C CA . ASP A 1 162 ? -78.720 4.002 -41.293 1.00 36.41 162 ASP A CA 1
ATOM 1180 C C . ASP A 1 162 ? -78.329 5.499 -41.433 1.00 36.41 162 ASP A C 1
ATOM 1182 O O . ASP A 1 162 ? -78.751 6.310 -40.614 1.00 36.41 162 ASP A O 1
ATOM 1186 N N . THR A 1 163 ? -77.581 6.031 -42.417 1.00 46.59 163 THR A N 1
ATOM 1187 C CA . THR A 1 163 ? -77.698 5.992 -43.904 1.00 46.59 163 THR A CA 1
ATOM 1188 C C . THR A 1 163 ? -76.584 6.906 -44.539 1.00 46.59 163 THR A C 1
ATOM 1190 O O . THR A 1 163 ? -75.796 7.443 -43.760 1.00 46.59 163 THR A O 1
ATOM 1193 N N . PRO A 1 164 ? -76.433 7.096 -45.885 1.00 56.53 164 PRO A N 1
ATOM 1194 C CA . PRO A 1 164 ? -75.170 6.838 -46.612 1.00 56.53 164 PRO A CA 1
ATOM 1195 C C . PRO A 1 164 ? -74.722 7.965 -47.606 1.00 56.53 164 PRO A C 1
ATOM 1197 O O . PRO A 1 164 ? -75.222 9.083 -47.530 1.00 56.53 164 PRO A O 1
ATOM 1200 N N . ASN A 1 165 ? -73.869 7.592 -48.587 1.00 39.59 165 ASN A N 1
ATOM 1201 C CA . ASN A 1 165 ? -73.485 8.271 -49.856 1.00 39.59 165 ASN A CA 1
ATOM 1202 C C . ASN A 1 165 ? -72.458 9.420 -49.758 1.00 39.59 165 ASN A C 1
ATOM 1204 O O . ASN A 1 165 ? -72.445 10.145 -48.777 1.00 39.59 165 ASN A O 1
ATOM 1208 N N . GLU A 1 166 ? -71.500 9.631 -50.673 1.00 42.03 166 GLU A N 1
ATOM 1209 C CA . GLU A 1 166 ? -71.357 9.433 -52.138 1.00 42.03 166 GLU A CA 1
ATOM 1210 C C . GLU A 1 166 ? -69.822 9.388 -52.442 1.00 42.03 166 GLU A C 1
ATOM 1212 O O . GLU A 1 166 ? -69.052 10.034 -51.735 1.00 42.03 166 GLU A O 1
ATOM 1217 N N . GLU A 1 167 ? -69.276 8.480 -53.272 1.00 41.59 167 GLU A N 1
ATOM 1218 C CA . GLU A 1 167 ? -69.037 8.642 -54.731 1.00 41.59 167 GLU A CA 1
ATOM 1219 C C . GLU A 1 167 ? -67.890 9.654 -55.047 1.00 41.59 167 GLU A C 1
ATOM 1221 O O . GLU A 1 167 ? -67.886 10.753 -54.517 1.00 41.59 167 GLU A O 1
ATOM 1226 N N . GLN A 1 168 ? -66.788 9.392 -55.777 1.00 43.62 168 GLN A N 1
ATOM 1227 C CA . GLN A 1 168 ? -66.582 8.960 -57.177 1.00 43.62 168 GLN A CA 1
ATOM 1228 C C . GLN A 1 168 ? -65.035 8.847 -57.375 1.00 43.62 168 GLN A C 1
ATOM 1230 O O . GLN A 1 168 ? -64.299 9.749 -56.988 1.00 43.62 168 GLN A O 1
ATOM 1235 N N . ASN A 1 169 ? -64.462 7.695 -57.737 1.00 41.50 169 ASN A N 1
ATOM 1236 C CA . ASN A 1 169 ? -64.031 7.295 -59.090 1.00 41.50 169 ASN A CA 1
ATOM 1237 C C . ASN A 1 169 ? -63.033 8.231 -59.824 1.00 41.50 169 ASN A C 1
ATOM 1239 O O . ASN A 1 169 ? -63.453 9.222 -60.423 1.00 41.50 169 ASN A O 1
ATOM 1243 N N . ARG A 1 170 ? -61.748 7.840 -59.877 1.00 48.94 170 ARG A N 1
ATOM 1244 C CA . ARG A 1 170 ? -60.957 7.581 -61.105 1.00 48.94 170 ARG A CA 1
ATOM 1245 C C . ARG A 1 170 ? -59.570 7.033 -60.777 1.00 48.94 170 ARG A C 1
ATOM 1247 O O . ARG A 1 170 ? -58.966 7.520 -59.800 1.00 48.94 170 ARG A O 1
#

Sequence (170 aa):
GYNFVVDRCGTIYEGRAGGTDRAVTGAHTQGFNHRTTGIAALGTFTAGTYVPPEMLRSIAALAAWKLGTSGTDPRARVRLVSSNGGSRYAAGTTATLPALAGHSDGYMTDCPGAALEARLPDVRNLAARLQGRDTGDTRTGTRKDTGNLTENAARSPVRHSDTPNEEQNR

Foldseek 3Di:
DFQWEAELQLDIDGDDDDDPPDQDQDPQAAQFSGPDGGYHYPDAAAPPDDRRPSNLLSLLQSLLSVCLVVPDQQQAWDWGARCDCQWPDHHRDIDTARSQHFSVSTHVDCPPYPRVRVCSVVSSVSSCVVNVNPPDPPPPPPPPDDDDDDDDDDDDDDDDDDDDDDDDDD

Secondary structure (DSSP, 8-state):
--SEEE-TT--EEE-S-S-TTS----SSSTTT-TT---EEESS---TT----HHHHHHHHHHHHHHHHTTT--TTSEEEEE--STTSSS-TT-EEEEESS--HHHHSSS-TT-HHHHTTHHHHHHHHHHHTT--------------------------------------